Protein AF-A0A1H1V900-F1 (afdb_monomer)

Radius of gyration: 25.75 Å; Cα contacts (8 Å, |Δi|>4): 31; chains: 1; bounding box: 55×27×81 Å

Organism: NCBI:txid630515

Sequence (117 aa):
MKAAFDFSFASYA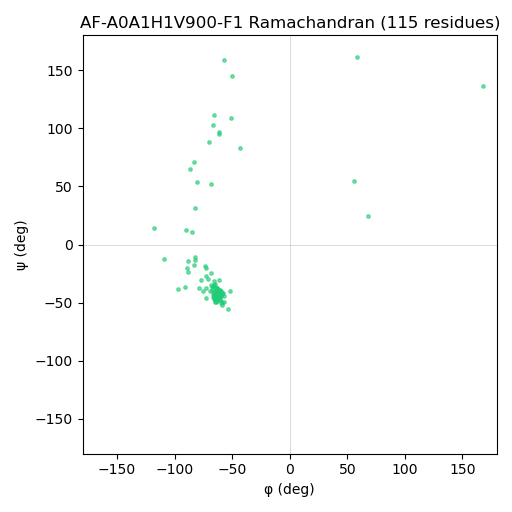TPGLVKIIYILAVIIAAIGWIGSTISYFVLAATTHTAVSRLGGPPQTDTSVAMFISPVLLLLFGWVPGLLWVLVVRVVLEAALALVRAAEDVRAMRDKNLGPVS

Foldseek 3Di:
DVVVPPPVPPDDCLPPVLVVVLVVLLVVLVCVLVVVLVVLLVVLVVVVVVCVVVPHDPPPDCPVVSCPVSVVCNVCVSVVSVVSSVVSVVVSVVVSVVVVVVVVVVVVVVVPPPPPD

pLDDT: mean 77.95, std 12.97, range [48.88, 95.44]

Secondary structure (DSSP, 8-state):
--GGG-----S--TTHHHHHHHHHHHHHHHHHHHHHHHHHHHHHHHHHHHHHHTT-S----THHHHHHHHHHHHHHHHHHHHHHHHHHHHHHHHHHHHHHHHHHHHHHHHHHH----

Structure (mmCIF, N/CA/C/O backbone):
data_AF-A0A1H1V900-F1
#
_entry.id   AF-A0A1H1V900-F1
#
loop_
_atom_site.group_PDB
_atom_site.id
_atom_site.type_symbol
_atom_site.label_atom_id
_atom_site.label_alt_id
_atom_site.label_comp_id
_atom_site.label_asym_id
_atom_site.label_entity_id
_atom_site.label_seq_id
_atom_site.pdbx_PDB_ins_code
_atom_site.Cartn_x
_atom_site.Cartn_y
_atom_site.Cartn_z
_atom_site.occupancy
_atom_site.B_iso_or_equiv
_atom_site.auth_seq_id
_atom_site.auth_comp_id
_atom_site.auth_asym_id
_atom_site.auth_atom_id
_atom_site.pdbx_PDB_model_num
ATOM 1 N N . MET A 1 1 ? 13.971 3.073 28.622 1.00 48.88 1 MET A N 1
ATOM 2 C CA . MET A 1 1 ? 13.253 2.208 27.653 1.00 48.88 1 MET A CA 1
ATOM 3 C C . MET A 1 1 ? 11.788 1.916 28.028 1.00 48.88 1 MET A C 1
ATOM 5 O O . MET A 1 1 ? 11.118 1.230 27.274 1.00 48.88 1 MET A O 1
ATOM 9 N N . LYS A 1 2 ? 11.236 2.490 29.115 1.00 51.16 2 LYS A N 1
ATOM 10 C CA . LYS A 1 2 ? 9.813 2.347 29.492 1.00 51.16 2 LYS A CA 1
ATOM 11 C C . LYS A 1 2 ? 8.866 3.323 28.761 1.00 51.16 2 LYS A C 1
ATOM 13 O O . LYS A 1 2 ? 7.676 3.074 28.690 1.00 51.16 2 LYS A O 1
ATOM 18 N N . ALA A 1 3 ? 9.412 4.393 28.174 1.00 55.00 3 ALA A N 1
ATOM 19 C CA . ALA A 1 3 ? 8.657 5.437 27.471 1.00 55.00 3 ALA A CA 1
ATOM 20 C C . ALA A 1 3 ? 8.281 5.088 26.015 1.00 55.00 3 ALA A C 1
ATOM 22 O O . ALA A 1 3 ? 7.449 5.761 25.429 1.00 55.00 3 ALA A O 1
ATOM 23 N N . ALA A 1 4 ? 8.867 4.036 25.428 1.00 58.62 4 ALA A N 1
ATOM 24 C CA . ALA A 1 4 ? 8.517 3.587 24.073 1.00 58.62 4 ALA A CA 1
ATOM 25 C C . ALA A 1 4 ? 7.265 2.685 24.034 1.00 58.62 4 ALA A C 1
ATOM 27 O O . ALA A 1 4 ? 6.749 2.401 22.961 1.00 58.62 4 ALA A O 1
ATOM 28 N N . PHE A 1 5 ? 6.780 2.246 25.201 1.00 61.31 5 PHE A N 1
ATOM 29 C CA . PHE A 1 5 ? 5.592 1.400 25.356 1.00 61.31 5 PHE A CA 1
ATOM 30 C C . PHE A 1 5 ? 4.488 2.087 26.170 1.00 61.31 5 PHE A C 1
ATOM 32 O O . PHE A 1 5 ? 3.550 1.426 26.611 1.00 61.31 5 PHE A O 1
ATOM 39 N N . ASP A 1 6 ? 4.590 3.402 26.384 1.00 55.94 6 ASP A N 1
ATOM 40 C CA . ASP A 1 6 ? 3.541 4.171 27.048 1.00 55.94 6 ASP A CA 1
ATOM 41 C C . ASP A 1 6 ? 2.455 4.557 26.035 1.00 55.94 6 ASP A C 1
ATOM 43 O O . ASP A 1 6 ? 2.316 5.705 25.620 1.00 55.94 6 ASP A O 1
ATOM 47 N N . PHE A 1 7 ? 1.683 3.558 25.606 1.00 58.97 7 PHE A N 1
ATOM 48 C CA . PHE A 1 7 ? 0.377 3.773 24.987 1.00 58.97 7 PHE A CA 1
ATOM 49 C C . PHE A 1 7 ? -0.662 4.011 26.088 1.00 58.97 7 PHE A C 1
ATOM 51 O O . PHE A 1 7 ? -1.671 3.312 26.173 1.00 58.97 7 PHE A O 1
ATOM 58 N N . SER A 1 8 ? -0.405 4.974 26.977 1.00 52.28 8 SER A N 1
ATOM 59 C CA . SER A 1 8 ? -1.438 5.541 27.834 1.00 52.28 8 SER A CA 1
ATOM 60 C C . SER A 1 8 ? -2.482 6.191 26.930 1.00 52.28 8 SER A C 1
ATOM 62 O O . SER A 1 8 ? -2.359 7.328 26.474 1.00 52.28 8 SER A O 1
ATOM 64 N N . PHE A 1 9 ? -3.519 5.411 26.642 1.00 53.22 9 PHE A N 1
ATOM 65 C CA . PHE A 1 9 ? -4.770 5.795 26.007 1.00 53.22 9 PHE A CA 1
ATOM 66 C C . PHE A 1 9 ? -5.594 6.702 26.940 1.00 53.22 9 PHE A C 1
ATOM 68 O O . PHE A 1 9 ? -6.765 6.448 27.212 1.00 53.22 9 PHE A O 1
ATOM 75 N N . ALA A 1 10 ? -4.983 7.769 27.454 1.00 53.41 10 ALA A N 1
ATOM 76 C CA . ALA A 1 10 ? -5.655 8.829 28.190 1.00 53.41 10 ALA A CA 1
ATOM 77 C C . ALA A 1 10 ? -6.177 9.883 27.206 1.00 53.41 10 ALA A C 1
ATOM 79 O O . ALA A 1 10 ? -5.683 11.003 27.164 1.00 53.41 10 ALA A O 1
ATOM 80 N N . SER A 1 11 ? -7.130 9.485 26.362 1.00 50.12 11 SER A N 1
ATOM 81 C CA . SER A 1 11 ? -8.155 10.330 25.732 1.00 50.12 11 SER A CA 1
ATOM 82 C C . SER A 1 11 ? -8.827 9.514 24.629 1.00 50.12 11 SER A C 1
ATOM 84 O O . SER A 1 11 ? -8.154 8.810 23.881 1.00 50.12 11 SER A O 1
ATOM 86 N N . TYR A 1 12 ? -10.152 9.598 24.548 1.00 50.94 12 TYR A N 1
ATOM 87 C CA . TYR A 1 12 ? -11.040 9.013 23.540 1.00 50.94 12 TYR A CA 1
ATOM 88 C C . TYR A 1 12 ? -10.514 9.150 22.091 1.00 50.94 12 TYR A C 1
ATOM 90 O O . TYR A 1 12 ? -10.906 10.041 21.339 1.00 50.94 12 TYR A O 1
ATOM 98 N N . ALA A 1 13 ? -9.635 8.236 21.674 1.00 55.78 13 ALA A N 1
ATOM 99 C CA . ALA A 1 13 ? -8.991 8.227 20.359 1.00 55.78 13 ALA A CA 1
ATOM 100 C C . ALA A 1 13 ? -9.845 7.553 19.266 1.00 55.78 13 ALA A C 1
ATOM 102 O O . ALA A 1 13 ? -9.358 7.280 18.167 1.00 55.78 13 ALA A O 1
ATOM 103 N N . THR A 1 14 ? -11.113 7.261 19.552 1.00 62.09 14 THR A N 1
ATOM 104 C CA . THR A 1 14 ? -11.935 6.329 18.773 1.00 62.09 14 THR A CA 1
ATOM 105 C C . THR A 1 14 ? -12.284 6.823 17.353 1.00 62.09 14 THR A C 1
ATOM 107 O O . THR A 1 14 ? -12.257 6.002 16.441 1.00 62.09 14 THR A O 1
ATOM 110 N N . PRO A 1 15 ? -12.515 8.126 17.070 1.00 58.94 15 PRO A N 1
ATOM 111 C CA . PRO A 1 15 ? -12.782 8.576 15.692 1.00 58.94 15 PRO A CA 1
ATOM 112 C C . PRO A 1 15 ? -11.529 8.997 14.900 1.00 58.94 15 PRO A C 1
ATOM 114 O O . PRO A 1 15 ? -11.451 8.795 13.688 1.00 58.94 15 PRO A O 1
ATOM 117 N N . GLY A 1 16 ? -10.548 9.623 15.562 1.00 62.72 16 GLY A N 1
ATOM 118 C CA . GLY A 1 16 ? -9.407 10.258 14.888 1.00 62.72 16 GLY A CA 1
ATOM 119 C C . GLY A 1 16 ? -8.328 9.275 14.432 1.00 62.72 16 GLY A C 1
ATOM 120 O O . GLY A 1 16 ? -7.770 9.426 13.343 1.00 62.72 16 GLY A O 1
ATOM 121 N N . LEU A 1 17 ? -8.065 8.238 15.235 1.00 76.62 17 LEU A N 1
ATOM 122 C CA . LEU A 1 17 ? -6.995 7.270 14.984 1.00 76.62 17 LEU A CA 1
ATOM 123 C C . LEU A 1 17 ? -7.202 6.507 13.669 1.00 76.62 17 LEU A C 1
ATOM 125 O O . LEU A 1 17 ? -6.261 6.311 12.904 1.00 76.62 17 LEU A O 1
ATOM 129 N N . VAL A 1 18 ? -8.445 6.135 13.369 1.00 77.50 18 VAL A N 1
ATOM 130 C CA . VAL A 1 18 ? -8.802 5.386 12.154 1.00 77.50 18 VAL A CA 1
ATOM 131 C C . VAL A 1 18 ? -8.465 6.176 10.899 1.00 77.50 18 VAL A C 1
ATOM 133 O O . VAL A 1 18 ? -7.902 5.628 9.952 1.00 77.50 18 VAL A O 1
ATOM 136 N N . LYS A 1 19 ? -8.737 7.485 10.913 1.00 77.12 19 LYS A N 1
ATOM 137 C CA . LYS A 1 19 ? -8.403 8.372 9.799 1.00 77.12 19 LYS A CA 1
ATOM 138 C C . LYS A 1 19 ? -6.890 8.452 9.589 1.00 77.12 19 LYS A C 1
ATOM 140 O O . LYS A 1 19 ? -6.439 8.426 8.448 1.00 77.12 19 LYS A O 1
ATOM 145 N N . ILE A 1 20 ? -6.114 8.505 10.671 1.00 83.75 20 ILE A N 1
ATOM 146 C CA . ILE A 1 20 ? -4.647 8.540 10.612 1.00 83.75 20 ILE A CA 1
ATOM 147 C C . ILE A 1 20 ? -4.101 7.229 10.033 1.00 83.75 20 ILE A C 1
ATOM 149 O O . ILE A 1 20 ? -3.314 7.269 9.090 1.00 83.75 20 ILE A O 1
ATOM 153 N N . ILE A 1 21 ? -4.551 6.073 10.535 1.00 85.50 21 ILE A N 1
ATOM 154 C CA . ILE A 1 21 ? -4.095 4.762 10.041 1.00 85.50 21 ILE A CA 1
ATOM 155 C C . ILE A 1 21 ? -4.467 4.577 8.567 1.00 85.50 21 ILE A C 1
ATOM 157 O O . ILE A 1 21 ? -3.645 4.110 7.781 1.00 85.50 21 ILE A O 1
ATOM 161 N N . TYR A 1 22 ? -5.669 4.996 8.168 1.00 84.81 22 TYR A N 1
ATOM 162 C CA . TYR A 1 22 ? -6.089 4.958 6.771 1.00 84.81 22 TYR A CA 1
ATOM 163 C C . TYR A 1 22 ? -5.181 5.811 5.872 1.00 84.81 22 TYR A C 1
ATOM 165 O O . TYR A 1 22 ? -4.709 5.327 4.845 1.00 84.81 22 TYR A O 1
ATOM 173 N N . ILE A 1 23 ? -4.879 7.054 6.270 1.00 88.94 23 ILE A N 1
ATOM 174 C CA . ILE A 1 23 ? -3.973 7.936 5.514 1.00 88.94 23 ILE A CA 1
ATOM 175 C C . ILE A 1 23 ? -2.582 7.303 5.393 1.00 88.94 23 ILE A C 1
ATOM 177 O O . ILE A 1 23 ? -2.012 7.285 4.303 1.00 88.94 23 ILE A O 1
ATOM 181 N N . LEU A 1 24 ? -2.052 6.732 6.477 1.00 90.50 24 LEU A N 1
ATOM 182 C CA . LEU A 1 24 ? -0.762 6.041 6.450 1.00 90.50 24 LEU A CA 1
ATOM 183 C C . LEU A 1 24 ? -0.778 4.829 5.512 1.00 90.50 24 LEU A C 1
ATOM 185 O O . LEU A 1 24 ? 0.157 4.652 4.736 1.00 90.50 24 LEU A O 1
ATOM 189 N N . ALA A 1 25 ? -1.841 4.025 5.527 1.00 89.62 25 ALA A N 1
ATOM 190 C CA . ALA A 1 25 ? -1.973 2.876 4.637 1.00 89.62 25 ALA A CA 1
ATOM 191 C C . ALA A 1 25 ? -2.015 3.281 3.156 1.00 89.62 25 ALA A C 1
ATOM 193 O O . ALA A 1 25 ? -1.393 2.617 2.328 1.00 89.62 25 ALA A O 1
ATOM 194 N N . VAL A 1 26 ? -2.689 4.389 2.830 1.00 91.06 26 VAL A N 1
ATOM 195 C CA . VAL A 1 26 ? -2.694 4.961 1.474 1.00 91.06 26 VAL A CA 1
ATOM 196 C C . VAL A 1 26 ? -1.295 5.433 1.073 1.00 91.06 26 VAL A C 1
ATOM 198 O O . VAL A 1 26 ? -0.849 5.131 -0.031 1.00 91.06 26 VAL A O 1
ATOM 201 N N . ILE A 1 27 ? -0.577 6.122 1.966 1.00 95.25 27 ILE A N 1
ATOM 202 C CA . ILE A 1 27 ? 0.799 6.572 1.707 1.00 95.25 27 ILE A CA 1
ATOM 203 C C . ILE A 1 27 ? 1.719 5.370 1.457 1.00 95.25 27 ILE A C 1
ATOM 205 O O . ILE A 1 27 ? 2.473 5.370 0.487 1.00 95.25 27 ILE A O 1
ATOM 209 N N . ILE A 1 28 ? 1.626 4.324 2.281 1.00 94.19 28 ILE A N 1
ATOM 210 C CA . ILE A 1 28 ? 2.412 3.094 2.116 1.00 94.19 28 ILE A CA 1
ATOM 211 C C . ILE A 1 28 ? 2.082 2.413 0.785 1.00 94.19 28 ILE A C 1
ATOM 213 O O . ILE A 1 28 ? 2.998 2.016 0.069 1.00 94.19 28 ILE A O 1
ATOM 217 N N . ALA A 1 29 ? 0.801 2.313 0.422 1.00 92.69 29 ALA A N 1
ATOM 218 C CA . ALA A 1 29 ? 0.388 1.739 -0.856 1.00 92.69 29 ALA A CA 1
ATOM 219 C C . ALA A 1 29 ? 0.942 2.537 -2.047 1.00 92.69 29 ALA A C 1
ATOM 221 O O . ALA A 1 29 ? 1.460 1.947 -2.994 1.00 92.69 29 ALA A O 1
ATOM 222 N N . ALA A 1 30 ? 0.894 3.871 -1.980 1.00 92.56 30 ALA A N 1
ATOM 223 C CA . ALA A 1 30 ? 1.433 4.745 -3.017 1.00 92.56 30 ALA A CA 1
ATOM 224 C C . ALA A 1 30 ? 2.958 4.609 -3.142 1.00 92.56 30 ALA A C 1
ATOM 226 O O . ALA A 1 30 ? 3.470 4.411 -4.243 1.00 92.56 30 ALA A O 1
ATOM 227 N N . ILE A 1 31 ? 3.686 4.648 -2.022 1.00 95.44 31 ILE A N 1
ATOM 228 C CA . ILE A 1 31 ? 5.145 4.476 -2.006 1.00 95.44 31 ILE A CA 1
ATOM 229 C C . ILE A 1 31 ? 5.529 3.082 -2.513 1.00 95.44 31 ILE A C 1
ATOM 231 O O . ILE A 1 31 ? 6.435 2.963 -3.334 1.00 95.44 31 ILE A O 1
ATOM 235 N N . GLY A 1 32 ? 4.831 2.032 -2.073 1.00 91.62 32 GLY A N 1
ATOM 236 C CA . GLY A 1 32 ? 5.069 0.660 -2.519 1.00 91.62 32 GLY A CA 1
ATOM 237 C C . GLY A 1 32 ?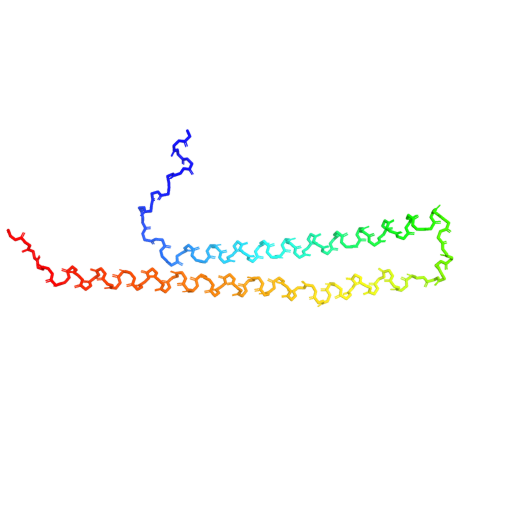 4.820 0.483 -4.017 1.00 91.62 32 GLY A C 1
ATOM 238 O O . GLY A 1 32 ? 5.618 -0.153 -4.709 1.00 91.62 32 GLY A O 1
ATOM 239 N N . TRP A 1 33 ? 3.764 1.100 -4.550 1.00 90.62 33 TRP A N 1
ATOM 240 C CA . TRP A 1 33 ? 3.488 1.086 -5.985 1.00 90.62 33 TRP A CA 1
ATOM 241 C C . TRP A 1 33 ? 4.563 1.828 -6.791 1.00 90.62 33 TRP A C 1
ATOM 243 O O . TRP A 1 33 ? 5.087 1.281 -7.761 1.00 90.62 33 TRP A O 1
ATOM 253 N N . ILE A 1 34 ? 4.960 3.031 -6.366 1.00 91.75 34 ILE A N 1
ATOM 254 C CA . ILE A 1 34 ? 6.016 3.806 -7.037 1.00 91.75 34 ILE A CA 1
ATOM 255 C C . ILE A 1 34 ? 7.353 3.055 -6.977 1.00 91.75 34 ILE A C 1
ATOM 257 O O . ILE A 1 34 ? 8.019 2.887 -7.998 1.00 91.75 34 ILE A O 1
ATOM 261 N N . GLY A 1 35 ? 7.738 2.564 -5.797 1.00 92.00 35 GLY A N 1
ATOM 262 C CA . GLY A 1 35 ? 8.998 1.854 -5.590 1.00 92.00 35 GLY A CA 1
ATOM 263 C C . GLY A 1 35 ? 9.082 0.554 -6.389 1.00 92.00 35 GLY A C 1
ATOM 264 O O . GLY A 1 35 ? 10.108 0.288 -7.019 1.00 92.00 35 GLY A O 1
ATOM 265 N N . SER A 1 36 ? 8.000 -0.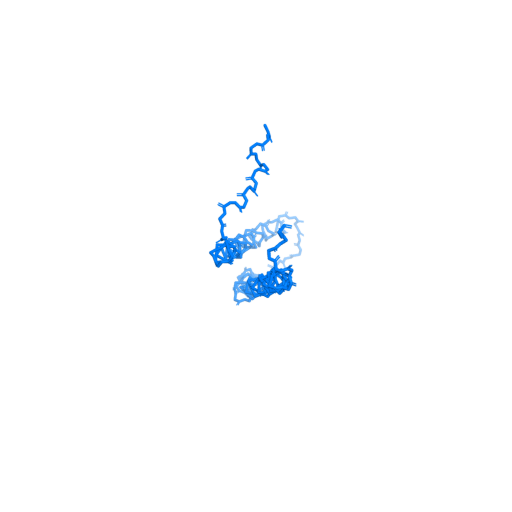230 -6.424 1.00 87.31 36 SER A N 1
ATOM 266 C CA . SER A 1 36 ? 7.936 -1.440 -7.252 1.00 87.31 36 SER A CA 1
ATOM 267 C C . SER A 1 36 ? 8.008 -1.102 -8.739 1.00 87.31 36 SER A C 1
ATOM 269 O O . SER A 1 36 ? 8.823 -1.694 -9.441 1.00 87.31 36 SER A O 1
ATOM 271 N N . THR A 1 37 ? 7.260 -0.096 -9.201 1.00 87.38 37 THR A N 1
ATOM 272 C CA . THR A 1 37 ? 7.311 0.390 -10.587 1.00 87.38 37 THR A CA 1
ATOM 273 C C . THR A 1 37 ? 8.744 0.735 -10.991 1.00 87.38 37 THR A C 1
ATOM 275 O O . THR A 1 37 ? 9.267 0.152 -11.939 1.00 87.38 37 THR A O 1
ATOM 278 N N . ILE A 1 38 ? 9.420 1.608 -10.237 1.00 89.69 38 ILE A N 1
ATOM 279 C CA . ILE A 1 38 ? 10.812 2.000 -10.510 1.00 89.69 38 ILE A CA 1
ATOM 280 C C . ILE A 1 38 ? 11.728 0.768 -10.541 1.00 89.69 38 ILE A C 1
ATOM 282 O O . ILE A 1 38 ? 12.533 0.622 -11.460 1.00 89.69 38 ILE A O 1
ATOM 286 N N . SER A 1 39 ? 11.577 -0.145 -9.580 1.00 88.62 39 SER A N 1
ATOM 287 C CA . SER A 1 39 ? 12.398 -1.359 -9.493 1.00 88.62 39 SER A CA 1
ATOM 288 C C . SER A 1 39 ? 12.228 -2.269 -10.711 1.00 88.62 39 SER A C 1
ATOM 290 O O . SER A 1 39 ? 13.219 -2.787 -11.220 1.00 88.62 39 SER A O 1
ATOM 292 N N . TYR A 1 40 ? 11.005 -2.426 -11.225 1.00 85.06 40 TYR A N 1
ATOM 293 C CA . TYR A 1 40 ? 10.745 -3.203 -12.440 1.00 85.06 40 TYR A CA 1
ATOM 294 C C . TYR A 1 40 ? 11.369 -2.565 -13.684 1.00 85.06 40 TYR A C 1
ATOM 296 O O . TYR A 1 40 ? 11.942 -3.282 -14.505 1.00 85.06 40 TYR A O 1
ATOM 304 N N . PHE A 1 41 ? 11.326 -1.235 -13.808 1.00 85.94 41 PHE A N 1
ATOM 305 C CA . PHE A 1 41 ? 12.006 -0.530 -14.900 1.00 85.94 41 PHE A CA 1
ATOM 306 C C . PHE A 1 41 ? 13.531 -0.709 -14.837 1.00 85.94 41 PHE A C 1
ATOM 308 O O . PHE A 1 41 ? 14.167 -0.979 -15.859 1.00 85.94 41 PHE A O 1
ATOM 315 N N . VAL A 1 42 ? 14.122 -0.620 -13.642 1.00 87.25 42 VAL A N 1
ATOM 316 C CA . VAL A 1 42 ? 15.562 -0.847 -13.437 1.00 87.25 42 VAL A CA 1
ATOM 317 C C . VAL A 1 42 ? 15.939 -2.301 -13.733 1.00 87.25 42 VAL A C 1
ATOM 319 O O . VAL A 1 42 ? 16.920 -2.550 -14.432 1.00 87.25 42 VAL A O 1
ATOM 322 N N . LEU A 1 43 ? 15.155 -3.265 -13.244 1.00 84.25 43 LEU A N 1
ATOM 323 C CA . LEU A 1 43 ? 15.383 -4.692 -13.473 1.00 84.25 43 LEU A CA 1
ATOM 324 C C . LEU A 1 43 ? 15.277 -5.061 -14.959 1.00 84.25 43 LEU A C 1
ATOM 326 O O . LEU A 1 43 ? 16.098 -5.833 -15.455 1.00 84.25 43 LEU A O 1
ATOM 330 N N . ALA A 1 44 ? 14.311 -4.490 -15.685 1.00 80.62 44 ALA A N 1
ATOM 331 C CA . ALA A 1 44 ? 14.203 -4.678 -17.128 1.00 80.62 44 ALA A CA 1
ATOM 332 C C . ALA A 1 44 ? 15.487 -4.198 -17.829 1.00 80.62 44 ALA A C 1
ATOM 334 O O . ALA A 1 44 ? 16.132 -4.971 -18.538 1.00 80.62 44 ALA A O 1
ATOM 335 N N . ALA A 1 45 ? 15.932 -2.966 -17.558 1.00 78.94 45 ALA A N 1
ATOM 336 C CA . ALA A 1 45 ? 17.141 -2.396 -18.159 1.00 78.94 45 ALA A CA 1
ATOM 337 C C . ALA A 1 45 ? 18.422 -3.206 -17.875 1.00 78.94 45 ALA A C 1
ATOM 339 O O . ALA A 1 45 ? 19.243 -3.424 -18.774 1.00 78.94 45 ALA A O 1
ATOM 340 N N . THR A 1 46 ? 18.599 -3.692 -16.646 1.00 80.88 46 THR A N 1
ATOM 341 C CA . THR A 1 46 ? 19.780 -4.488 -16.270 1.00 80.88 46 THR A CA 1
ATOM 342 C C . THR A 1 46 ? 19.748 -5.896 -16.862 1.00 80.88 46 THR A C 1
ATOM 344 O O . THR A 1 46 ? 20.774 -6.388 -17.330 1.00 80.88 46 THR A O 1
ATOM 347 N N . THR A 1 47 ? 18.578 -6.532 -16.934 1.00 78.62 47 THR A N 1
ATOM 348 C CA . THR A 1 47 ? 18.444 -7.883 -17.502 1.00 78.62 47 THR A CA 1
ATOM 349 C C . THR A 1 47 ? 18.764 -7.893 -18.998 1.00 78.62 47 THR A C 1
ATOM 351 O O . THR A 1 47 ? 19.502 -8.762 -19.464 1.00 78.62 47 THR A O 1
ATOM 354 N N . HIS A 1 48 ? 18.309 -6.890 -19.755 1.00 71.88 48 HIS A N 1
ATOM 355 C CA . HIS A 1 48 ? 18.619 -6.788 -21.187 1.00 71.88 48 HIS A CA 1
ATOM 356 C C . HIS A 1 48 ? 20.124 -6.614 -21.459 1.00 71.88 48 HIS A C 1
ATOM 358 O O . HIS A 1 48 ? 20.664 -7.207 -22.397 1.00 71.88 48 HIS A O 1
ATOM 364 N N . THR A 1 49 ? 20.829 -5.8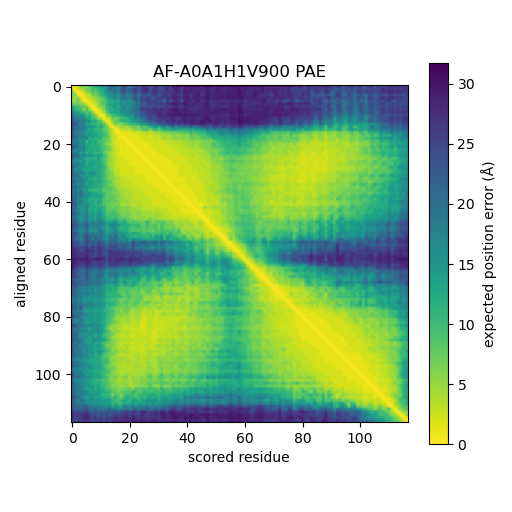56 -20.615 1.00 76.25 49 THR A N 1
ATOM 365 C CA . THR A 1 49 ? 22.284 -5.651 -20.748 1.00 76.25 49 THR A CA 1
ATOM 366 C C . THR A 1 49 ? 23.107 -6.848 -20.267 1.00 76.25 49 THR A C 1
ATOM 368 O O . THR A 1 49 ? 24.177 -7.110 -20.812 1.00 76.25 49 THR A O 1
ATOM 371 N N . ALA A 1 50 ? 22.621 -7.611 -19.286 1.00 74.19 50 ALA A N 1
ATOM 372 C CA . ALA A 1 50 ? 23.285 -8.826 -18.817 1.00 74.19 50 ALA A CA 1
ATOM 373 C C . ALA A 1 50 ? 23.155 -9.985 -19.821 1.00 74.19 50 ALA A C 1
ATOM 375 O O . ALA A 1 50 ? 24.150 -10.629 -20.157 1.00 74.19 50 ALA A O 1
ATOM 376 N N . VAL A 1 51 ? 21.952 -10.222 -20.355 1.00 74.00 51 VAL A N 1
ATOM 377 C CA . VAL A 1 51 ? 21.695 -11.328 -21.297 1.00 74.00 51 VAL A CA 1
ATOM 378 C C . VAL A 1 51 ? 22.442 -11.128 -22.621 1.00 74.00 51 VAL A C 1
ATOM 380 O O . VAL A 1 51 ? 22.955 -12.092 -23.185 1.00 74.00 51 VAL A O 1
ATOM 383 N N . SER A 1 52 ? 22.573 -9.881 -23.086 1.00 72.50 52 SER A N 1
ATOM 384 C CA . SER A 1 52 ? 23.338 -9.546 -24.299 1.00 72.50 52 SER A CA 1
ATOM 385 C C . SER A 1 52 ? 24.852 -9.750 -24.151 1.00 72.50 52 SER A C 1
ATOM 387 O O . SER A 1 52 ? 25.529 -9.997 -25.145 1.00 72.50 52 SER A O 1
ATOM 389 N N . ARG A 1 53 ? 25.399 -9.701 -22.927 1.00 74.00 53 ARG A N 1
ATOM 390 C CA . ARG A 1 53 ? 26.837 -9.896 -22.655 1.00 74.00 53 ARG A CA 1
ATOM 391 C C . ARG A 1 53 ? 27.244 -11.350 -22.429 1.00 74.00 53 ARG A C 1
ATOM 393 O O . ARG A 1 53 ? 28.404 -11.685 -22.630 1.00 74.00 53 ARG A O 1
ATOM 400 N N . LEU A 1 54 ? 26.315 -12.209 -22.014 1.00 81.75 54 LEU A N 1
ATOM 401 C CA . LEU A 1 54 ? 26.590 -13.614 -21.685 1.00 81.75 54 LEU A CA 1
ATOM 402 C C . LEU A 1 54 ? 26.441 -14.570 -22.882 1.00 81.75 54 LEU A C 1
ATOM 404 O O . LEU A 1 54 ? 26.409 -15.782 -22.695 1.00 81.75 54 LEU A O 1
ATOM 408 N N . GLY A 1 55 ? 26.344 -14.046 -24.109 1.00 71.50 55 GLY A N 1
ATOM 409 C CA . GLY A 1 55 ? 26.189 -14.871 -25.312 1.00 71.50 55 GLY A CA 1
ATOM 410 C C . GLY A 1 55 ? 24.843 -15.599 -25.386 1.00 71.50 55 GLY A C 1
ATOM 411 O O . GLY A 1 55 ? 24.747 -16.635 -26.041 1.00 71.50 55 GLY A O 1
ATOM 412 N N . GLY A 1 56 ? 23.809 -15.078 -24.709 1.00 73.00 56 GLY A N 1
ATOM 413 C CA . GLY A 1 56 ? 22.440 -15.568 -24.862 1.00 73.00 56 GLY A CA 1
ATOM 414 C C . GLY A 1 56 ? 21.980 -15.489 -26.326 1.00 73.00 56 GLY A C 1
ATOM 415 O O . GLY A 1 56 ? 22.561 -14.722 -27.100 1.00 73.00 56 GLY A O 1
ATOM 416 N N . PRO A 1 57 ? 20.958 -16.273 -26.727 1.00 69.25 57 PRO A N 1
ATOM 417 C CA . PRO A 1 57 ? 20.476 -16.288 -28.106 1.00 69.25 57 PRO A CA 1
ATOM 418 C C . PRO A 1 57 ? 20.219 -14.858 -28.606 1.00 69.25 57 PRO A C 1
ATOM 420 O O . PRO A 1 57 ? 19.795 -14.022 -27.798 1.00 69.25 57 PRO A O 1
ATOM 423 N N . PRO A 1 58 ? 20.467 -14.563 -29.899 1.00 62.69 58 PRO A N 1
ATOM 424 C CA . PRO A 1 58 ? 20.221 -13.243 -30.464 1.00 62.69 58 PRO A CA 1
ATOM 425 C C . PRO A 1 58 ? 18.797 -12.808 -30.117 1.00 62.69 58 PRO A C 1
ATOM 427 O O . PRO A 1 58 ? 17.827 -13.379 -30.611 1.00 62.69 58 PRO A O 1
ATOM 430 N N . GLN A 1 59 ? 18.664 -11.835 -29.214 1.00 66.75 59 GLN A N 1
ATOM 431 C CA . GLN A 1 59 ? 17.390 -11.177 -28.963 1.00 66.75 59 GLN A CA 1
ATOM 432 C C . GLN A 1 59 ? 17.117 -10.337 -30.206 1.00 66.75 59 GLN A C 1
ATOM 434 O O . GLN A 1 59 ? 17.570 -9.200 -30.297 1.00 66.75 59 GLN A O 1
ATOM 439 N N . THR A 1 60 ? 16.468 -10.939 -31.202 1.00 58.25 60 THR A N 1
ATOM 440 C CA . THR A 1 60 ? 15.977 -10.246 -32.390 1.00 58.25 60 THR A CA 1
ATOM 441 C C . THR A 1 60 ? 14.965 -9.204 -31.921 1.00 58.25 60 THR A C 1
ATOM 443 O O . THR A 1 60 ? 13.819 -9.526 -31.616 1.00 58.25 60 THR A O 1
ATOM 446 N N . ASP A 1 61 ? 15.440 -7.972 -31.774 1.00 59.19 61 ASP A N 1
ATOM 447 C CA . ASP A 1 61 ? 14.665 -6.736 -31.724 1.00 59.19 61 ASP A CA 1
ATOM 448 C C . ASP A 1 61 ? 13.549 -6.661 -30.660 1.00 59.19 61 ASP A C 1
ATOM 450 O O . ASP A 1 61 ? 12.399 -6.325 -30.936 1.00 59.19 61 ASP A O 1
ATOM 454 N N . THR A 1 62 ? 13.887 -6.885 -29.389 1.00 59.00 62 THR A N 1
ATOM 455 C CA . THR A 1 62 ? 12.985 -6.693 -28.231 1.00 59.00 62 THR A CA 1
ATOM 456 C C . THR A 1 62 ? 12.889 -5.241 -27.736 1.00 59.00 62 THR A C 1
ATOM 458 O O . THR A 1 62 ? 12.631 -4.998 -26.557 1.00 59.00 62 THR A O 1
ATOM 461 N N . SER A 1 63 ? 13.026 -4.247 -28.617 1.00 60.94 63 SER A N 1
ATOM 462 C CA . SER A 1 63 ? 12.833 -2.833 -28.255 1.00 60.94 63 SER A CA 1
ATOM 463 C C . SER A 1 63 ? 11.413 -2.571 -27.742 1.00 60.94 63 SER A C 1
ATOM 465 O O . SER A 1 63 ? 11.242 -1.887 -26.743 1.00 60.94 63 SER A O 1
ATOM 467 N N . VAL A 1 64 ? 10.393 -3.195 -28.337 1.00 55.78 64 VAL A N 1
ATOM 468 C CA . VAL A 1 64 ? 8.994 -3.087 -27.886 1.00 55.78 64 VAL A CA 1
ATOM 469 C C . VAL A 1 64 ? 8.693 -3.894 -26.620 1.00 55.78 64 VAL A C 1
ATOM 471 O O . VAL A 1 64 ? 7.999 -3.394 -25.740 1.00 55.78 64 VAL A O 1
ATOM 474 N N . ALA A 1 65 ? 9.235 -5.107 -26.464 1.00 62.03 65 ALA A N 1
ATOM 475 C CA . ALA A 1 65 ? 8.983 -5.936 -25.276 1.00 62.03 65 ALA A CA 1
ATOM 476 C C . ALA A 1 65 ? 9.555 -5.312 -23.987 1.00 62.03 65 ALA A C 1
ATOM 478 O O . ALA A 1 65 ? 8.949 -5.445 -22.920 1.00 62.03 65 ALA A O 1
ATOM 479 N N . MET A 1 66 ? 10.667 -4.572 -24.109 1.00 63.53 66 MET A N 1
ATOM 480 C CA . MET A 1 66 ? 11.284 -3.805 -23.022 1.00 63.53 66 MET A CA 1
ATOM 481 C C . MET A 1 66 ? 10.360 -2.709 -22.470 1.00 63.53 66 MET A C 1
ATOM 483 O O . MET A 1 66 ? 10.423 -2.409 -21.281 1.00 63.53 66 MET A O 1
ATOM 487 N N . PHE A 1 67 ? 9.479 -2.138 -23.300 1.00 63.06 67 PHE A N 1
ATOM 488 C CA . PHE A 1 67 ? 8.517 -1.119 -22.870 1.00 63.06 67 PHE A CA 1
ATOM 489 C C . PHE A 1 67 ? 7.138 -1.703 -22.554 1.00 63.06 67 PHE A C 1
ATOM 491 O O . PHE A 1 67 ? 6.524 -1.293 -21.575 1.00 63.06 67 PHE A O 1
ATOM 498 N N . ILE A 1 68 ? 6.652 -2.686 -23.320 1.00 69.50 68 ILE A N 1
ATOM 499 C CA . ILE A 1 68 ? 5.295 -3.233 -23.155 1.00 69.50 68 ILE A CA 1
ATOM 500 C C . ILE A 1 68 ? 5.120 -3.884 -21.777 1.00 69.50 68 ILE A C 1
ATOM 502 O O . ILE A 1 68 ? 4.128 -3.617 -21.102 1.00 69.50 68 ILE A O 1
ATOM 506 N N . SER A 1 69 ? 6.080 -4.697 -21.328 1.00 74.88 69 SER A N 1
ATOM 507 C CA . SER A 1 69 ? 5.958 -5.433 -20.061 1.00 74.88 69 SER A CA 1
ATOM 508 C C . SER A 1 69 ? 5.876 -4.510 -18.824 1.00 74.88 69 SER A C 1
ATOM 510 O O . SER A 1 69 ? 4.924 -4.630 -18.047 1.00 74.88 69 SER A O 1
ATOM 512 N N . PRO A 1 70 ? 6.770 -3.514 -18.648 1.00 75.31 70 PRO A N 1
ATOM 513 C CA . PRO A 1 70 ? 6.649 -2.569 -17.538 1.00 75.31 70 PRO A CA 1
ATOM 514 C C . PRO A 1 70 ? 5.506 -1.552 -17.708 1.00 75.31 70 PRO A C 1
ATOM 516 O O . PRO A 1 70 ? 4.942 -1.117 -16.706 1.00 75.31 70 PRO A O 1
ATOM 519 N N . VAL A 1 71 ? 5.093 -1.204 -18.935 1.00 81.88 71 VAL A N 1
ATOM 520 C CA . VAL A 1 71 ? 3.910 -0.346 -19.162 1.00 81.88 71 VAL A CA 1
ATOM 521 C C . VAL A 1 71 ? 2.614 -1.053 -18.752 1.00 81.88 71 VAL A C 1
ATOM 523 O O . VAL A 1 71 ? 1.754 -0.428 -18.133 1.00 81.88 71 VAL A O 1
ATOM 526 N N . LEU A 1 72 ? 2.475 -2.356 -19.013 1.00 81.00 72 LEU A N 1
ATOM 527 C CA . LEU A 1 72 ? 1.342 -3.145 -18.512 1.00 81.00 72 LEU A CA 1
ATOM 528 C C . LEU A 1 72 ? 1.338 -3.213 -16.980 1.00 81.00 72 LEU A C 1
ATOM 530 O O . LEU A 1 72 ? 0.282 -3.091 -16.360 1.00 81.00 72 LEU A O 1
ATOM 534 N N . LEU A 1 73 ? 2.513 -3.341 -16.362 1.00 79.12 73 LEU A N 1
ATOM 535 C CA . LEU A 1 73 ? 2.650 -3.302 -14.908 1.00 79.12 73 LEU A CA 1
ATOM 536 C C . LEU A 1 73 ? 2.295 -1.924 -14.336 1.00 79.12 73 LEU A C 1
ATOM 538 O O . LEU A 1 73 ? 1.678 -1.852 -13.282 1.00 79.12 73 LEU A O 1
ATOM 542 N N . LEU A 1 74 ? 2.593 -0.829 -15.036 1.00 84.75 74 LEU A N 1
ATOM 543 C CA . LEU A 1 74 ? 2.133 0.508 -14.652 1.00 84.75 74 LEU A CA 1
ATOM 544 C C . LEU A 1 74 ? 0.598 0.620 -14.738 1.00 84.75 74 LEU A C 1
ATOM 546 O O . LEU A 1 74 ? -0.047 1.096 -13.803 1.00 84.75 74 LEU A O 1
ATOM 550 N N . LEU A 1 75 ? 0.013 0.141 -15.841 1.00 85.25 75 LEU A N 1
ATOM 551 C CA . LEU A 1 75 ? -1.427 0.194 -16.118 1.00 85.25 75 LEU A CA 1
ATOM 552 C C . LEU A 1 75 ? -2.268 -0.670 -15.178 1.00 85.25 75 LEU A C 1
ATOM 554 O O . LEU A 1 75 ? -3.378 -0.269 -14.846 1.00 85.25 75 LEU A O 1
ATOM 558 N N . PHE A 1 76 ? -1.771 -1.832 -14.755 1.00 85.06 76 PHE A N 1
ATOM 559 C CA . PHE A 1 76 ? -2.509 -2.756 -13.885 1.00 85.06 76 PHE A CA 1
ATOM 560 C C . PHE A 1 76 ? -1.961 -2.827 -12.452 1.00 85.06 76 PHE A C 1
ATOM 562 O O . PHE A 1 76 ? -2.627 -3.346 -11.560 1.00 85.06 76 PHE A O 1
ATOM 569 N N . GLY A 1 77 ? -0.775 -2.283 -12.182 1.00 81.12 77 GLY A N 1
ATOM 570 C CA . GLY A 1 77 ? -0.088 -2.434 -10.896 1.00 81.12 77 GLY A CA 1
ATOM 571 C C . GLY A 1 77 ? -0.685 -1.621 -9.751 1.00 81.12 77 GLY A C 1
ATOM 572 O O . GLY A 1 77 ? -0.439 -1.947 -8.592 1.00 81.12 77 GLY A O 1
ATOM 573 N N . TRP A 1 78 ? -1.494 -0.596 -10.034 1.00 86.81 78 TRP A N 1
ATOM 574 C CA . TRP A 1 78 ? -2.195 0.160 -8.985 1.00 86.81 78 TRP A CA 1
ATOM 575 C C . TRP A 1 78 ? -3.342 -0.648 -8.364 1.00 86.81 78 TRP A C 1
ATOM 577 O O . TRP A 1 78 ? -3.744 -0.366 -7.234 1.00 86.81 78 TRP A O 1
ATOM 587 N N . VAL A 1 79 ? -3.838 -1.679 -9.061 1.00 90.81 79 VAL A N 1
ATOM 588 C CA . VAL A 1 79 ? -4.943 -2.530 -8.595 1.00 90.81 79 VAL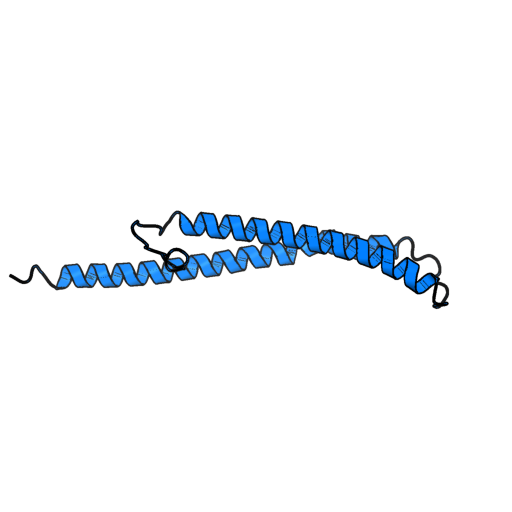 A CA 1
ATOM 589 C C . VAL A 1 79 ? -4.594 -3.232 -7.270 1.00 90.81 79 VAL A C 1
ATOM 591 O O . VAL A 1 79 ? -5.359 -3.077 -6.316 1.00 90.81 79 VAL A O 1
ATOM 594 N N . PRO A 1 80 ? -3.436 -3.914 -7.127 1.00 88.69 80 PRO A N 1
ATOM 595 C CA . PRO A 1 80 ? -2.964 -4.401 -5.829 1.00 88.69 80 PRO A CA 1
ATOM 596 C C . PRO A 1 80 ? -2.912 -3.334 -4.726 1.00 88.69 80 PRO A C 1
ATOM 598 O O . PRO A 1 80 ? -3.290 -3.609 -3.587 1.00 88.69 80 PRO A O 1
ATOM 601 N N . GLY A 1 81 ? -2.485 -2.110 -5.054 1.00 88.75 81 GLY A N 1
ATOM 602 C CA . GLY A 1 81 ? -2.424 -1.000 -4.098 1.00 88.75 81 GLY A CA 1
ATOM 603 C C . GLY A 1 81 ? -3.805 -0.589 -3.581 1.00 88.75 81 GLY A C 1
ATOM 604 O O . GLY A 1 81 ? -3.980 -0.366 -2.384 1.00 88.75 81 GLY A O 1
ATOM 605 N N . LEU A 1 82 ? -4.816 -0.557 -4.451 1.00 88.81 82 LEU A N 1
ATOM 606 C CA . LEU A 1 82 ? -6.192 -0.303 -4.021 1.00 88.81 82 LEU A CA 1
ATOM 607 C C . LEU A 1 82 ? -6.778 -1.451 -3.207 1.00 88.81 82 LEU A C 1
ATOM 609 O O . LEU A 1 82 ? -7.464 -1.193 -2.220 1.00 88.81 82 LEU A O 1
ATOM 613 N N . LEU A 1 83 ? -6.497 -2.700 -3.586 1.00 91.25 83 LEU A N 1
ATOM 614 C CA . LEU A 1 83 ? -6.922 -3.857 -2.800 1.00 91.25 83 LEU A CA 1
ATOM 615 C C . LEU A 1 83 ? -6.356 -3.794 -1.380 1.00 91.25 83 LEU A C 1
ATOM 617 O O . LEU A 1 83 ? -7.098 -4.009 -0.426 1.00 91.25 83 LEU A O 1
ATOM 621 N N . TRP A 1 84 ? -5.086 -3.414 -1.225 1.00 87.56 84 TRP A N 1
ATOM 622 C CA . TRP A 1 84 ? -4.483 -3.188 0.088 1.00 87.56 84 TRP A CA 1
ATOM 623 C C . TRP A 1 84 ? -5.253 -2.145 0.911 1.00 87.56 84 TRP A C 1
ATOM 625 O O . TRP A 1 84 ? -5.622 -2.406 2.056 1.00 87.56 84 TRP A O 1
ATOM 635 N N . VAL A 1 85 ? -5.557 -0.984 0.322 1.00 90.06 85 VAL A N 1
ATOM 636 C CA . VAL A 1 85 ? -6.305 0.087 1.004 1.00 90.06 85 VAL A CA 1
ATOM 637 C C . VAL A 1 85 ? -7.718 -0.367 1.388 1.00 90.06 85 VAL A C 1
ATOM 639 O O . VAL A 1 85 ? -8.177 -0.072 2.493 1.00 90.06 85 VAL A O 1
ATOM 642 N N . LEU A 1 86 ? -8.402 -1.111 0.516 1.00 90.62 86 LEU A N 1
ATOM 643 C CA . LEU A 1 86 ? -9.728 -1.665 0.800 1.00 90.62 86 LEU A CA 1
ATOM 644 C C . LEU A 1 86 ? -9.692 -2.675 1.950 1.00 90.62 86 LEU A C 1
ATOM 646 O O . LEU A 1 86 ? -10.540 -2.611 2.837 1.00 90.62 86 LEU A O 1
ATOM 650 N N . VAL A 1 87 ? -8.700 -3.566 1.979 1.00 90.50 87 VAL A N 1
ATOM 651 C CA . VAL A 1 87 ? -8.533 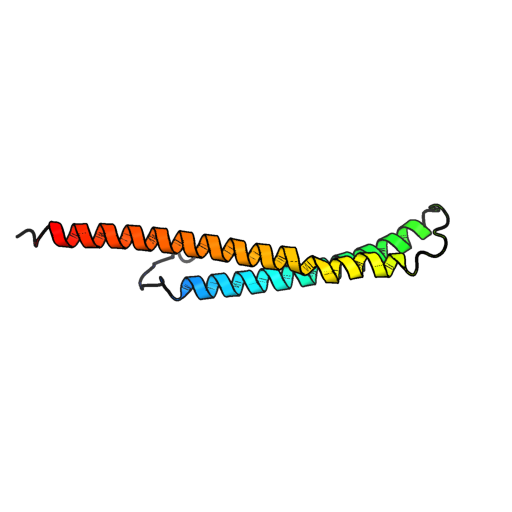-4.526 3.080 1.00 90.50 87 VAL A CA 1
ATOM 652 C C . VAL A 1 87 ? -8.295 -3.793 4.396 1.00 90.50 87 VAL A C 1
ATOM 654 O O . VAL A 1 87 ? -8.970 -4.079 5.383 1.00 90.50 87 VAL A O 1
ATOM 657 N N . VAL A 1 88 ? -7.397 -2.803 4.410 1.00 87.19 88 VAL A N 1
ATOM 658 C CA . VAL A 1 88 ? -7.153 -1.990 5.608 1.00 87.19 88 VAL A CA 1
ATOM 659 C C . VAL A 1 88 ? -8.437 -1.303 6.068 1.00 87.19 88 VAL A C 1
ATOM 661 O O . VAL A 1 88 ? -8.732 -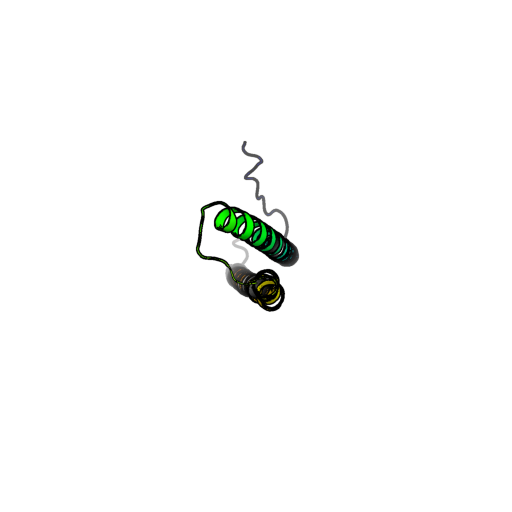1.306 7.261 1.00 87.19 88 VAL A O 1
ATOM 664 N N . ARG A 1 89 ? -9.240 -0.769 5.143 1.00 89.06 89 ARG A N 1
ATOM 665 C CA . ARG A 1 89 ? -10.535 -0.165 5.470 1.00 89.06 89 ARG A CA 1
ATOM 666 C C . ARG A 1 89 ? -11.476 -1.159 6.151 1.00 89.06 89 ARG A C 1
ATOM 668 O O . ARG A 1 89 ? -12.009 -0.837 7.208 1.00 89.06 89 ARG A O 1
ATOM 675 N N . VAL A 1 90 ? -11.640 -2.354 5.588 1.00 90.56 90 VAL A N 1
ATOM 676 C CA . VAL A 1 90 ? -12.504 -3.400 6.162 1.00 90.56 90 VAL A CA 1
ATOM 677 C C . VAL A 1 90 ? -12.026 -3.799 7.559 1.00 90.56 90 VAL A C 1
ATOM 679 O O . VAL A 1 90 ? -12.832 -3.910 8.481 1.00 90.56 90 VAL A O 1
ATOM 682 N N . VAL A 1 91 ? -10.715 -3.959 7.750 1.00 87.69 91 VAL A N 1
ATOM 683 C CA . VAL A 1 91 ? -10.135 -4.305 9.056 1.00 87.69 91 VAL A CA 1
ATOM 684 C C . VAL A 1 91 ? -10.349 -3.186 10.077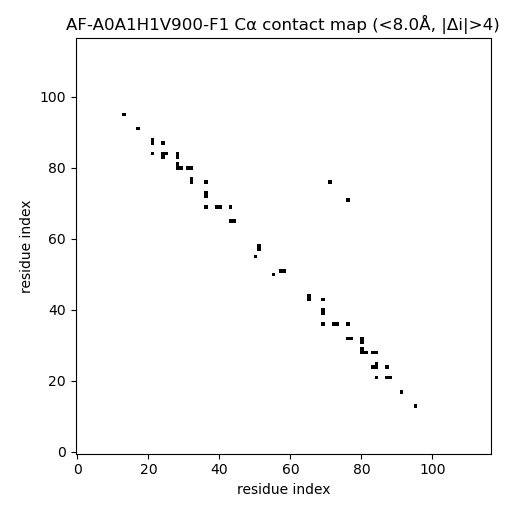 1.00 87.69 91 VAL A C 1
ATOM 686 O O . VAL A 1 91 ? -10.691 -3.468 11.223 1.00 87.69 91 VAL A O 1
ATOM 689 N N . LEU A 1 92 ? -10.188 -1.923 9.678 1.00 87.94 92 LEU A N 1
ATOM 690 C CA . LEU A 1 92 ? -10.425 -0.776 10.555 1.00 87.94 92 LEU A CA 1
ATOM 691 C C . LEU A 1 92 ? -11.900 -0.649 10.946 1.00 87.94 92 LEU A C 1
ATOM 693 O O . LEU A 1 92 ? -12.200 -0.416 12.116 1.00 87.94 92 LEU A O 1
ATOM 697 N N . GLU A 1 93 ? -12.818 -0.831 9.996 1.00 87.50 93 GLU A N 1
ATOM 698 C CA . GLU A 1 93 ? -14.260 -0.838 10.260 1.00 87.50 93 GLU A CA 1
ATOM 699 C C . GLU A 1 93 ? -14.640 -1.984 11.215 1.00 87.50 93 GLU A C 1
ATOM 701 O O . GLU A 1 93 ? -15.380 -1.763 12.175 1.00 87.50 93 GLU A O 1
ATOM 706 N N . ALA A 1 94 ? -14.063 -3.177 11.034 1.00 88.19 94 ALA A N 1
ATOM 707 C CA . ALA A 1 94 ? -14.269 -4.316 11.929 1.00 88.19 94 ALA A CA 1
ATOM 708 C C . ALA A 1 94 ? -13.691 -4.080 13.337 1.00 88.19 94 ALA A C 1
ATOM 710 O O . ALA A 1 94 ? -14.351 -4.371 14.336 1.00 88.19 94 ALA A O 1
ATOM 711 N N . ALA A 1 95 ? -12.485 -3.514 13.433 1.00 87.06 95 ALA A N 1
ATOM 712 C CA . ALA A 1 95 ? -11.861 -3.177 14.710 1.00 87.06 95 ALA A CA 1
ATOM 713 C C . ALA A 1 95 ? -12.692 -2.140 15.480 1.00 87.06 95 ALA A C 1
ATOM 715 O O . ALA A 1 95 ? -12.927 -2.300 16.678 1.00 87.06 95 ALA A O 1
ATOM 716 N N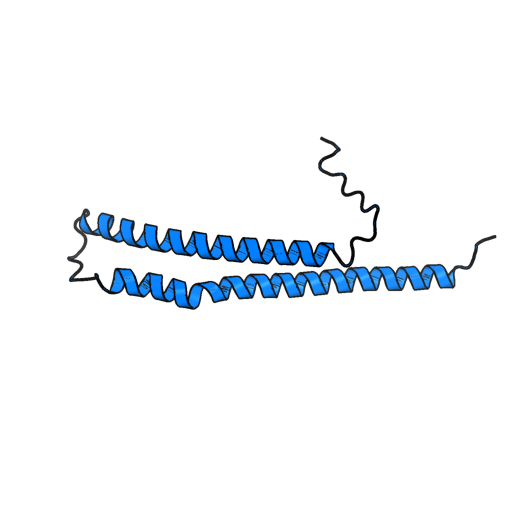 . LEU A 1 96 ? -13.198 -1.114 14.790 1.00 84.44 96 LEU A N 1
ATOM 717 C CA . LEU A 1 96 ? -14.088 -0.122 15.392 1.00 84.44 96 LEU A CA 1
ATOM 718 C C . LEU A 1 96 ? -15.413 -0.728 15.847 1.00 84.44 96 LEU A C 1
ATOM 720 O O . LEU A 1 96 ? -15.882 -0.409 16.939 1.00 84.44 96 LEU A O 1
ATOM 724 N N . ALA A 1 97 ? -16.015 -1.593 15.030 1.00 89.69 97 ALA A N 1
ATOM 725 C CA . ALA A 1 97 ? -17.255 -2.270 15.387 1.00 89.69 97 ALA A CA 1
ATOM 726 C C . ALA A 1 97 ? -17.084 -3.112 16.662 1.00 89.69 97 ALA A C 1
ATOM 728 O O . ALA A 1 97 ? -17.944 -3.076 17.540 1.00 89.69 97 ALA A O 1
ATOM 729 N N . LEU A 1 98 ? -15.945 -3.797 16.802 1.00 89.38 98 LEU A N 1
ATOM 730 C CA . LEU A 1 98 ? -15.617 -4.580 17.991 1.00 89.38 98 LEU A CA 1
ATOM 731 C C . LEU A 1 98 ? -15.451 -3.702 19.240 1.00 89.38 98 LEU A C 1
ATOM 733 O O . LEU A 1 98 ? -16.010 -4.016 20.291 1.00 89.38 98 LEU A O 1
ATOM 737 N N . VAL A 1 99 ? -14.712 -2.593 19.129 1.00 86.38 99 VAL A N 1
ATOM 738 C CA . VAL A 1 99 ? -14.530 -1.643 20.240 1.00 86.38 99 VAL A CA 1
ATOM 739 C C . VAL A 1 99 ? -15.875 -1.063 20.669 1.00 86.38 99 VAL A C 1
ATOM 741 O O . VAL A 1 99 ? -16.199 -1.080 21.855 1.00 86.38 99 VAL A O 1
ATOM 744 N N . ARG A 1 100 ? -16.698 -0.636 19.707 1.00 85.25 100 ARG A N 1
ATOM 745 C CA . ARG A 1 100 ? -18.021 -0.069 19.981 1.00 85.25 100 ARG A CA 1
ATOM 746 C C . ARG A 1 100 ? -18.962 -1.082 20.636 1.00 85.25 100 ARG A C 1
ATOM 748 O O . ARG A 1 100 ? -19.707 -0.710 21.535 1.00 85.25 100 ARG A O 1
ATOM 755 N N . ALA A 1 101 ? -18.904 -2.354 20.239 1.00 90.00 101 ALA A N 1
ATOM 756 C CA . ALA A 1 101 ? -19.664 -3.418 20.893 1.00 90.00 101 ALA A CA 1
ATOM 757 C C . ALA A 1 101 ? -19.222 -3.629 22.354 1.00 90.00 101 ALA A C 1
ATOM 759 O O . ALA A 1 101 ? -20.058 -3.808 23.238 1.00 90.00 101 ALA A O 1
ATOM 760 N N . ALA A 1 102 ? -17.917 -3.561 22.637 1.00 87.94 102 ALA A N 1
ATOM 761 C CA . ALA A 1 102 ? -17.400 -3.665 24.001 1.00 87.94 102 ALA A CA 1
ATOM 762 C C . ALA A 1 102 ? -17.787 -2.457 24.876 1.00 87.94 102 ALA A C 1
ATOM 764 O O . ALA A 1 102 ? -18.064 -2.626 26.067 1.00 87.94 102 ALA A O 1
ATOM 765 N N . GLU A 1 103 ? -17.812 -1.253 24.300 1.00 87.81 103 GLU A N 1
ATOM 766 C CA . GLU A 1 103 ? -18.293 -0.038 24.969 1.00 87.81 103 GLU A CA 1
ATOM 767 C C . GLU A 1 103 ? -19.792 -0.130 25.296 1.00 87.81 103 GLU A C 1
ATOM 769 O O . GLU A 1 103 ? -20.183 0.173 26.423 1.00 87.81 103 GLU A O 1
ATOM 774 N N . ASP A 1 104 ? -20.614 -0.626 24.367 1.00 89.69 104 ASP A N 1
ATOM 775 C CA . ASP A 1 104 ? -22.062 -0.786 24.561 1.00 89.69 104 ASP A CA 1
ATOM 776 C C . ASP A 1 104 ? -22.387 -1.770 25.703 1.00 89.69 104 ASP A C 1
ATOM 778 O O . ASP A 1 104 ? -23.162 -1.465 26.612 1.00 89.69 104 ASP A O 1
ATOM 782 N N . VAL A 1 105 ? -21.689 -2.912 25.756 1.00 89.19 105 VAL A N 1
ATOM 783 C CA . VAL A 1 105 ? -21.823 -3.888 26.856 1.00 89.19 105 VAL A CA 1
ATOM 784 C C . VAL A 1 105 ? -21.422 -3.286 28.211 1.00 89.19 105 VAL A C 1
ATOM 786 O O . VAL A 1 105 ? -22.070 -3.554 29.227 1.00 89.19 105 VAL A O 1
ATOM 789 N N . ARG A 1 106 ? -20.372 -2.454 28.256 1.00 85.00 106 ARG A N 1
ATOM 790 C CA . ARG A 1 106 ? -19.960 -1.757 29.489 1.00 85.00 106 ARG A CA 1
ATOM 791 C C . ARG A 1 106 ? -21.007 -0.743 29.939 1.00 85.00 106 ARG A C 1
ATOM 793 O O . ARG A 1 106 ? -21.329 -0.714 31.124 1.00 85.00 106 ARG A O 1
ATOM 800 N N . ALA A 1 107 ? -21.573 0.020 29.009 1.00 87.31 107 ALA A N 1
ATOM 801 C CA . ALA A 1 107 ? -22.616 0.994 29.309 1.00 87.31 107 ALA A CA 1
ATOM 802 C C . ALA A 1 107 ? -23.880 0.328 29.887 1.00 87.31 107 ALA A C 1
ATOM 804 O O . ALA A 1 107 ? -24.461 0.834 30.850 1.00 87.31 107 ALA A O 1
ATOM 805 N N . MET A 1 108 ? -24.278 -0.839 29.362 1.00 85.25 108 MET A N 1
ATOM 806 C CA . MET A 1 108 ? -25.394 -1.616 29.923 1.00 85.25 108 MET A CA 1
ATOM 807 C C . MET A 1 108 ? -25.103 -2.120 31.343 1.00 85.25 108 MET A C 1
ATOM 809 O O . MET A 1 108 ? -25.998 -2.130 32.188 1.00 85.25 108 MET A O 1
ATOM 813 N N . ARG A 1 109 ? -23.857 -2.517 31.630 1.00 83.38 109 ARG A N 1
ATOM 814 C CA . ARG A 1 109 ? -23.453 -2.978 32.965 1.00 83.38 109 ARG A CA 1
ATOM 815 C C . ARG A 1 109 ? -23.502 -1.857 34.003 1.00 83.38 109 ARG A C 1
ATOM 817 O O . ARG A 1 109 ? -24.052 -2.073 35.079 1.00 83.38 109 ARG A O 1
ATOM 824 N N . ASP A 1 110 ? -22.984 -0.678 33.675 1.00 86.00 110 ASP A N 1
ATOM 825 C CA . ASP A 1 110 ? -22.977 0.463 34.600 1.00 86.00 110 ASP A CA 1
ATOM 826 C C . ASP A 1 110 ? -24.402 0.936 34.924 1.00 86.00 110 ASP A C 1
ATOM 828 O O . ASP A 1 110 ? -24.700 1.303 36.060 1.00 86.00 110 ASP A O 1
ATOM 832 N N . LYS A 1 111 ? -25.322 0.843 33.956 1.00 81.00 111 LYS A N 1
ATOM 833 C CA . LYS A 1 111 ? -26.735 1.182 34.163 1.00 81.00 111 LYS A CA 1
ATOM 834 C C . LYS A 1 111 ? -27.485 0.166 35.037 1.00 81.00 111 LYS A C 1
ATOM 836 O O . LYS A 1 111 ? -28.418 0.553 35.735 1.00 81.00 111 LYS A O 1
ATOM 841 N N . ASN A 1 112 ? -27.086 -1.108 35.014 1.00 76.62 112 ASN A N 1
ATOM 842 C CA . ASN A 1 112 ? -27.753 -2.185 35.755 1.00 76.62 112 ASN A CA 1
ATOM 843 C C . ASN A 1 112 ? -27.235 -2.383 37.190 1.00 76.62 112 ASN A C 1
ATOM 845 O O . ASN A 1 112 ? -27.900 -3.070 37.961 1.00 76.62 112 ASN A O 1
ATOM 849 N N . LEU A 1 113 ? -26.080 -1.818 37.564 1.00 71.12 113 LEU A N 1
ATOM 850 C CA . LEU A 1 113 ? -25.508 -2.033 38.900 1.00 71.12 113 LEU A CA 1
ATOM 851 C C . LEU A 1 113 ? -25.975 -1.036 39.971 1.00 71.12 113 LEU A C 1
ATOM 853 O O . LEU A 1 113 ? -25.908 -1.389 41.143 1.00 71.12 113 LEU A O 1
ATOM 857 N N . GLY A 1 114 ? -26.496 0.145 39.615 1.00 68.19 114 GLY A N 1
ATOM 858 C CA . GLY A 1 114 ? -26.865 1.183 40.594 1.00 68.19 114 GLY A CA 1
ATOM 859 C C . GLY A 1 114 ? -25.679 1.641 41.473 1.00 68.19 114 GLY A C 1
ATOM 860 O O . GLY A 1 114 ? -24.648 0.973 41.543 1.00 68.19 114 GLY A O 1
ATOM 861 N N . PRO A 1 115 ? -25.744 2.809 42.135 1.00 61.19 115 PRO A N 1
ATOM 862 C CA . PRO A 1 115 ? -24.708 3.182 43.091 1.00 61.19 115 PRO A CA 1
ATOM 863 C C . PRO A 1 115 ? -24.771 2.209 44.273 1.00 61.19 115 PRO A C 1
ATOM 865 O O . PRO A 1 115 ? -25.749 2.199 45.019 1.00 61.19 115 PRO A O 1
ATOM 868 N N . VAL A 1 116 ? -23.745 1.368 44.417 1.00 64.31 116 VAL A N 1
ATOM 869 C CA . VAL A 1 116 ? -23.565 0.543 45.614 1.00 64.31 116 VAL A CA 1
ATOM 870 C C . VAL A 1 116 ? -23.274 1.511 46.761 1.00 64.31 116 VAL A C 1
ATOM 872 O O . VAL A 1 116 ? -22.198 2.108 46.809 1.00 64.31 116 VAL A O 1
ATOM 875 N N . SER A 1 117 ? -24.294 1.740 47.590 1.00 59.19 117 SER A N 1
ATOM 876 C CA . SER A 1 117 ? -24.234 2.486 48.852 1.00 59.19 117 SER A CA 1
ATOM 877 C C . SER A 1 117 ? -23.327 1.806 49.864 1.00 59.19 117 SER A C 1
ATOM 879 O O . SER A 1 117 ? -23.455 0.562 49.967 1.00 59.19 117 SER A O 1
#

InterPro domains:
  IPR025557 Protein of unknown function DUF4282 [PF14110] (6-110)

Solvent-accessible surface area (backbone atoms only — not comparable to full-atom values): 6911 Å² total; per-residue (Å²): 129,72,76,87,72,64,77,75,76,87,58,94,54,78,73,62,50,58,57,52,55,51,52,51,46,47,51,51,30,52,51,50,45,53,52,50,52,54,48,50,52,51,49,51,58,51,48,57,58,50,45,69,70,71,72,50,78,84,75,82,76,54,71,61,60,68,49,50,58,54,49,50,44,61,74,54,47,55,54,64,36,51,51,50,43,50,50,54,49,55,52,50,52,50,53,48,52,52,51,52,52,55,52,51,57,48,54,54,50,62,68,72,62,59,87,85,125

Mean predicted aligned error: 11.63 Å